Protein AF-A0A950EXT7-F1 (afdb_monomer_lite)

Sequence (122 aa):
MKRPTIRLLALLLILRVGHATIPVLLQAQTIWVEGEKPARSTMSRHPWWYDQVKKNLLSGSDWMSNWSDDKDGVAEYVIEVPATGHYTLWIRANPVGTRLAYLIDSGKWTPIDMTGRSSSRT

Radius of gyration: 29.27 Å; chains: 1; bounding box: 60×32×97 Å

Structure (mmCIF, N/CA/C/O backbone):
data_AF-A0A950EXT7-F1
#
_entry.id   AF-A0A950EXT7-F1
#
loop_
_atom_site.group_PDB
_atom_site.id
_atom_site.type_symbol
_atom_site.label_atom_id
_atom_site.label_alt_id
_atom_site.label_comp_id
_atom_site.label_asym_id
_atom_site.label_entity_id
_atom_site.label_seq_id
_atom_site.pdbx_PDB_ins_code
_atom_site.Cartn_x
_atom_site.Cartn_y
_atom_site.Cartn_z
_atom_site.occupancy
_atom_site.B_iso_or_equiv
_atom_site.auth_seq_id
_atom_site.auth_comp_id
_atom_site.auth_asym_id
_atom_site.auth_atom_id
_atom_site.pdbx_PDB_model_num
ATOM 1 N N . MET A 1 1 ? -42.407 15.173 82.031 1.00 49.16 1 MET A N 1
ATOM 2 C CA . MET A 1 1 ? -41.510 14.624 80.990 1.00 49.16 1 MET A CA 1
ATOM 3 C C . MET A 1 1 ? -42.335 14.108 79.809 1.00 49.16 1 MET A C 1
ATOM 5 O O . MET A 1 1 ? -42.788 12.979 79.869 1.00 49.16 1 MET A O 1
ATOM 9 N N . LYS A 1 2 ? -42.572 14.940 78.781 1.00 45.19 2 LYS A N 1
ATOM 10 C CA . LYS A 1 2 ? -42.954 14.572 77.398 1.00 45.19 2 LYS A CA 1
ATOM 11 C C . LYS A 1 2 ? -42.548 15.756 76.503 1.00 45.19 2 LYS A C 1
ATOM 13 O O . LYS A 1 2 ? -42.937 16.879 76.804 1.00 45.19 2 LYS A O 1
ATOM 18 N N . ARG A 1 3 ? -41.725 15.537 75.473 1.00 46.09 3 ARG A N 1
ATOM 19 C CA . ARG A 1 3 ? -41.402 16.534 74.431 1.00 46.09 3 ARG A CA 1
ATOM 20 C C . ARG A 1 3 ? -42.106 16.113 73.132 1.00 46.09 3 ARG A C 1
ATOM 22 O O . ARG A 1 3 ? -42.177 14.907 72.893 1.00 46.09 3 ARG A O 1
ATOM 29 N N . PRO A 1 4 ? -42.635 17.043 72.318 1.00 52.22 4 PRO A N 1
ATOM 30 C CA . PRO A 1 4 ? -43.342 16.689 71.097 1.00 52.22 4 PRO A CA 1
ATOM 31 C C . PRO A 1 4 ? -42.348 16.322 69.990 1.00 52.22 4 PRO A C 1
ATOM 33 O O . PRO A 1 4 ? -41.323 16.974 69.799 1.00 52.22 4 PRO A O 1
ATOM 36 N N . THR A 1 5 ? -42.657 15.252 69.269 1.00 54.03 5 THR A N 1
ATOM 37 C CA . THR A 1 5 ? -41.921 14.767 68.104 1.00 54.03 5 THR A CA 1
ATOM 38 C C . THR A 1 5 ? -42.198 15.676 66.908 1.00 54.03 5 THR A C 1
ATOM 40 O O . THR A 1 5 ? -43.308 15.703 66.381 1.00 54.03 5 THR A O 1
ATOM 43 N N . ILE A 1 6 ? -41.184 16.417 66.462 1.00 52.84 6 ILE A N 1
ATOM 44 C CA . ILE A 1 6 ? -41.216 17.145 65.189 1.00 52.84 6 ILE A CA 1
ATOM 45 C C . ILE A 1 6 ? -41.094 16.105 64.072 1.00 52.84 6 ILE A C 1
ATOM 47 O O . ILE A 1 6 ? -40.070 15.433 63.948 1.00 52.84 6 ILE A O 1
ATOM 51 N N . ARG A 1 7 ? -42.150 15.937 63.271 1.00 55.59 7 ARG A N 1
ATOM 52 C CA . ARG A 1 7 ? -42.088 15.149 62.035 1.00 55.59 7 ARG A CA 1
ATOM 53 C C . ARG A 1 7 ? -41.438 16.007 60.954 1.00 55.59 7 ARG A C 1
ATOM 55 O O . ARG A 1 7 ? -42.059 16.932 60.443 1.00 55.59 7 ARG A O 1
ATOM 62 N N . LEU A 1 8 ? -40.182 15.705 60.637 1.00 46.59 8 LEU A N 1
ATOM 63 C CA . LEU A 1 8 ? -39.463 16.310 59.522 1.00 46.59 8 LEU A CA 1
ATOM 64 C C . LEU A 1 8 ? -40.034 15.736 58.215 1.00 46.59 8 LEU A C 1
ATOM 66 O O . LEU A 1 8 ? -39.844 14.559 57.911 1.00 46.59 8 LEU A O 1
ATOM 70 N N . LEU A 1 9 ? -40.783 16.547 57.468 1.00 48.62 9 LEU A N 1
ATOM 71 C CA . LEU A 1 9 ? -41.216 16.210 56.115 1.00 48.62 9 LEU A CA 1
ATOM 72 C C . LEU A 1 9 ? -39.995 16.362 55.193 1.00 48.62 9 LEU A C 1
ATOM 74 O O . LEU A 1 9 ? -39.590 17.477 54.871 1.00 48.62 9 LEU A O 1
ATOM 78 N N . ALA A 1 10 ? -39.365 15.251 54.814 1.00 52.62 10 ALA A N 1
ATOM 79 C CA . ALA A 1 10 ? -38.293 15.261 53.824 1.00 52.62 10 ALA A CA 1
ATOM 80 C C . ALA A 1 10 ? -38.910 15.404 52.424 1.00 52.62 10 ALA A C 1
ATOM 82 O O . ALA A 1 10 ? -39.491 14.462 51.886 1.00 52.62 10 ALA A O 1
ATOM 83 N N . LEU A 1 11 ? -38.808 16.600 51.846 1.00 48.34 11 LEU A N 1
ATOM 84 C CA . LEU A 1 11 ? -39.177 16.863 50.459 1.00 48.34 11 LEU A CA 1
ATOM 85 C C . LEU A 1 11 ? -38.057 16.331 49.547 1.00 48.34 11 LEU A C 1
ATOM 87 O O . LEU A 1 11 ? -37.022 16.972 49.380 1.00 48.34 11 LEU A O 1
ATOM 91 N N . LEU A 1 12 ? -38.242 15.135 48.984 1.00 49.44 12 LEU A N 1
ATOM 92 C CA . LEU A 1 12 ? -37.353 14.576 47.962 1.00 49.44 12 LEU A CA 1
ATOM 93 C C . LEU A 1 12 ? -37.644 15.247 46.612 1.00 49.44 12 LEU A C 1
ATOM 95 O O . LEU A 1 12 ? -38.595 14.894 45.915 1.00 49.44 12 LEU A O 1
ATOM 99 N N . LEU A 1 13 ? -36.811 16.216 46.236 1.00 46.91 13 LEU A N 1
ATOM 100 C CA . LEU A 1 13 ? -36.778 16.767 44.885 1.00 46.91 13 LEU A CA 1
ATOM 101 C C . LEU A 1 13 ? -36.014 15.787 43.978 1.00 46.91 13 LEU A C 1
ATOM 103 O O . LEU A 1 13 ? -34.785 15.767 43.962 1.00 46.91 13 LEU A O 1
ATOM 107 N N . ILE A 1 14 ? -36.739 14.943 43.240 1.00 58.25 14 ILE A N 1
ATOM 108 C CA . ILE A 1 14 ? -36.147 14.061 42.226 1.00 58.25 14 ILE A CA 1
ATOM 109 C C . ILE A 1 14 ? -35.772 14.926 41.017 1.00 58.25 14 ILE A C 1
ATOM 111 O O . ILE A 1 14 ? -36.602 15.204 40.151 1.00 58.25 14 ILE A O 1
ATOM 115 N N . LEU A 1 15 ? -34.513 15.361 40.955 1.00 52.34 15 LEU A N 1
ATOM 116 C CA . LEU A 1 15 ? -33.947 15.991 39.767 1.00 52.34 15 LEU A CA 1
ATOM 117 C C . LEU A 1 15 ? -33.830 14.916 38.672 1.00 52.34 15 LEU A C 1
ATOM 119 O O . LEU A 1 15 ? -32.901 14.108 38.673 1.00 52.34 15 LEU A O 1
ATOM 123 N N . ARG A 1 16 ? -34.788 14.859 37.739 1.00 56.59 16 ARG A N 1
ATOM 124 C CA . ARG A 1 16 ? -34.606 14.078 36.509 1.00 56.59 16 ARG A CA 1
ATOM 125 C C . ARG A 1 16 ? -33.558 14.787 35.661 1.00 56.59 16 ARG A C 1
ATOM 127 O O . ARG A 1 16 ? -33.881 15.697 34.905 1.00 56.59 16 ARG A O 1
ATOM 134 N N . VAL A 1 17 ? -32.306 14.357 35.783 1.00 65.25 17 VAL A N 1
ATOM 135 C CA . VAL A 1 17 ? -31.283 14.639 34.775 1.00 65.25 17 VAL A CA 1
ATOM 136 C C . VAL A 1 17 ? -31.729 13.913 33.510 1.00 65.25 17 VAL A C 1
ATOM 138 O O . VAL A 1 17 ? -31.524 12.707 33.350 1.00 65.25 17 VAL A O 1
ATOM 141 N N . GLY A 1 18 ? -32.439 14.639 32.647 1.00 56.47 18 GLY A N 1
ATOM 142 C CA . GLY A 1 18 ? -32.686 14.211 31.282 1.00 56.47 18 GLY A CA 1
ATOM 143 C C . GLY A 1 18 ? -31.326 13.965 30.654 1.00 56.47 18 GLY A C 1
ATOM 144 O O . GLY A 1 18 ? -30.557 14.902 30.458 1.00 56.47 18 GLY A O 1
ATOM 145 N N . HIS A 1 19 ? -30.999 12.698 30.414 1.00 58.94 19 HIS A N 1
ATOM 146 C CA . HIS A 1 19 ? -29.829 12.351 29.633 1.00 58.94 19 HIS A CA 1
ATOM 147 C C . HIS A 1 19 ? -30.142 12.815 28.216 1.00 58.94 19 HIS A C 1
ATOM 149 O O . HIS A 1 19 ? -30.832 12.127 27.467 1.00 58.94 19 HIS A O 1
ATOM 155 N N . ALA A 1 20 ? -29.703 14.026 27.877 1.00 62.31 20 ALA A N 1
ATOM 156 C CA . ALA A 1 20 ? -29.578 14.426 26.493 1.00 62.31 20 ALA A CA 1
ATOM 157 C C . ALA A 1 20 ? -28.567 13.455 25.881 1.00 62.31 20 ALA A C 1
ATOM 159 O O . ALA A 1 20 ? -27.360 13.591 26.071 1.00 62.31 20 ALA A O 1
ATOM 160 N N . THR A 1 21 ? -29.064 12.410 25.225 1.00 63.97 21 THR A N 1
ATOM 161 C CA . THR A 1 21 ? -28.248 11.566 24.364 1.00 63.97 21 THR A CA 1
ATOM 162 C C . THR A 1 21 ? -27.752 12.474 23.255 1.00 63.97 21 THR A C 1
ATOM 164 O O . THR A 1 21 ? -28.504 12.789 22.332 1.00 63.97 21 THR A O 1
ATOM 167 N N . ILE A 1 22 ? -26.522 12.969 23.387 1.00 68.44 22 ILE A N 1
ATOM 168 C CA . ILE A 1 22 ? -25.847 13.663 22.299 1.00 68.44 22 ILE A CA 1
ATOM 169 C C . ILE A 1 22 ? -25.793 12.641 21.163 1.00 68.44 22 ILE A C 1
ATOM 171 O O . ILE A 1 22 ? -25.213 11.568 21.359 1.00 68.44 22 ILE A O 1
ATOM 175 N N . PRO A 1 23 ? -26.434 12.898 20.012 1.00 62.28 23 PRO A N 1
ATOM 176 C CA . PRO A 1 23 ? -26.286 12.010 18.879 1.00 62.28 23 PRO A CA 1
ATOM 177 C C . PRO A 1 23 ? -24.804 12.016 18.511 1.00 62.28 23 PRO A C 1
ATOM 179 O O . PRO A 1 23 ? -24.260 13.043 18.102 1.00 62.28 23 PRO A O 1
ATOM 182 N N . VAL A 1 24 ? -24.134 10.877 18.692 1.00 65.56 24 VAL A N 1
ATOM 183 C CA . VAL A 1 24 ? -22.829 10.659 18.077 1.00 65.56 24 VAL A CA 1
ATOM 184 C C . VAL A 1 24 ? -23.103 10.660 16.583 1.00 65.56 24 VAL A C 1
ATOM 186 O O . VAL A 1 24 ? -23.672 9.713 16.041 1.00 65.56 24 VAL A O 1
ATOM 189 N N . LEU A 1 25 ? -22.764 11.764 15.920 1.00 60.53 25 LEU A N 1
ATOM 190 C CA . LEU A 1 25 ? -22.658 11.781 14.473 1.00 60.53 25 LEU A CA 1
ATOM 191 C C . LEU A 1 25 ? -21.590 10.750 14.123 1.00 60.53 25 LEU A C 1
ATOM 193 O O . LEU A 1 25 ? -20.403 10.974 14.355 1.00 60.53 25 LEU A O 1
ATOM 197 N N . LEU A 1 26 ? -22.028 9.601 13.614 1.00 61.28 26 LEU A N 1
ATOM 198 C CA . LEU A 1 26 ? -21.150 8.582 13.066 1.00 61.28 26 LEU A CA 1
ATOM 199 C C . LEU A 1 26 ? -20.558 9.161 11.772 1.00 61.28 26 LEU A C 1
ATOM 201 O O . LEU A 1 26 ? -21.069 8.934 10.677 1.00 61.28 26 LEU A O 1
ATOM 205 N N . GLN A 1 27 ? -19.531 10.007 11.889 1.00 62.25 27 GLN A N 1
ATOM 206 C CA . GLN A 1 27 ? -18.735 10.366 10.725 1.00 62.25 27 GLN A CA 1
ATOM 207 C C . GLN A 1 27 ? -18.088 9.086 10.209 1.00 62.25 27 GLN A C 1
ATOM 209 O O . GLN A 1 27 ? -17.507 8.323 10.982 1.00 62.25 27 GLN A O 1
ATOM 214 N N . ALA A 1 28 ? -18.207 8.852 8.902 1.00 67.19 28 ALA A N 1
ATOM 215 C CA . ALA A 1 28 ? -17.500 7.769 8.244 1.00 67.19 28 ALA A CA 1
ATOM 216 C C . ALA A 1 28 ? -16.004 7.915 8.547 1.00 67.19 28 ALA A C 1
ATOM 218 O O . ALA A 1 28 ? -15.356 8.874 8.120 1.00 67.19 28 ALA A O 1
ATOM 219 N N . GLN A 1 29 ? -15.475 6.989 9.340 1.00 80.44 29 GLN A N 1
ATOM 220 C CA . GLN A 1 29 ? -14.083 7.014 9.732 1.00 80.44 29 GLN A CA 1
ATOM 221 C C . GLN A 1 29 ? -13.232 6.567 8.550 1.00 80.44 29 GLN A C 1
ATOM 223 O O . GLN A 1 29 ? -13.381 5.455 8.050 1.00 80.44 29 GLN A O 1
ATOM 228 N N . THR A 1 30 ? -12.341 7.446 8.100 1.00 90.31 30 THR A N 1
ATOM 229 C CA . THR A 1 30 ? -11.341 7.119 7.083 1.00 90.31 30 THR A CA 1
ATOM 230 C C . THR A 1 30 ? -9.984 7.050 7.757 1.00 90.31 30 THR A C 1
ATOM 232 O O . THR A 1 30 ? -9.568 8.005 8.409 1.00 90.31 30 THR A O 1
ATOM 235 N N . ILE A 1 31 ? -9.300 5.923 7.591 1.00 93.00 31 ILE A N 1
ATOM 236 C CA . ILE A 1 31 ? -7.899 5.774 7.971 1.00 93.00 31 ILE A CA 1
ATOM 237 C C . ILE A 1 31 ? -7.083 5.986 6.697 1.00 93.00 31 ILE A C 1
ATOM 239 O O . ILE A 1 31 ? -7.253 5.247 5.728 1.00 93.00 31 ILE A O 1
ATOM 243 N N . TRP A 1 32 ? -6.245 7.022 6.676 1.00 94.44 32 TRP A N 1
ATOM 244 C CA . TRP A 1 32 ? -5.377 7.334 5.541 1.00 94.44 32 TRP A CA 1
ATOM 245 C C . TRP A 1 32 ? -3.931 6.988 5.880 1.00 94.44 32 TRP A C 1
ATOM 247 O O . TRP A 1 32 ? -3.395 7.471 6.876 1.00 94.44 32 TRP A O 1
ATOM 257 N N . VAL A 1 33 ? -3.303 6.166 5.042 1.00 95.88 33 VAL A N 1
ATOM 258 C CA . VAL A 1 33 ? -1.905 5.752 5.185 1.00 95.88 33 VAL A CA 1
ATOM 259 C C . VAL A 1 33 ? -1.181 6.061 3.885 1.00 95.88 33 VAL A C 1
ATOM 261 O O . VAL A 1 33 ? -1.631 5.662 2.812 1.00 95.88 33 VAL A O 1
ATOM 264 N N . GLU A 1 34 ? -0.063 6.776 3.986 1.00 96.81 34 GLU A N 1
ATOM 265 C CA . GLU A 1 34 ? 0.752 7.109 2.821 1.00 96.81 34 GLU A CA 1
ATOM 266 C C . GLU A 1 34 ? 1.520 5.880 2.325 1.00 96.81 34 GLU A C 1
ATOM 268 O O . GLU A 1 34 ? 2.278 5.247 3.068 1.00 96.81 34 GLU A O 1
ATOM 273 N N . GLY A 1 35 ? 1.322 5.538 1.050 1.00 95.38 35 GLY A N 1
ATOM 274 C CA . GLY A 1 35 ? 1.854 4.313 0.455 1.00 95.38 35 GLY A CA 1
ATOM 275 C C . GLY A 1 35 ? 3.384 4.266 0.436 1.00 95.38 35 GLY A C 1
ATOM 276 O O . GLY A 1 35 ? 3.966 3.190 0.545 1.00 95.38 35 GLY A O 1
ATOM 277 N N . GLU A 1 36 ? 4.059 5.410 0.352 1.00 95.56 36 GLU A N 1
ATOM 278 C CA . GLU A 1 36 ? 5.519 5.504 0.371 1.00 95.56 36 GLU A CA 1
ATOM 279 C C . GLU A 1 36 ? 6.151 5.268 1.755 1.00 95.56 36 GLU A C 1
ATOM 281 O O . GLU A 1 36 ? 7.374 5.161 1.836 1.00 95.56 36 GLU A O 1
ATOM 286 N N . LYS A 1 37 ? 5.356 5.172 2.836 1.00 95.94 37 LYS A N 1
ATOM 287 C CA . LYS A 1 37 ? 5.844 5.052 4.226 1.00 95.94 37 LYS A CA 1
ATOM 288 C C . LYS A 1 37 ? 5.486 3.708 4.877 1.00 95.94 37 LYS A C 1
ATOM 290 O O . LYS A 1 37 ? 4.794 3.689 5.896 1.00 95.94 37 LYS A O 1
ATOM 295 N N . PRO A 1 38 ? 5.925 2.567 4.322 1.00 97.12 38 PRO A N 1
ATOM 296 C CA . PRO A 1 38 ? 5.667 1.282 4.949 1.00 97.12 38 PRO A CA 1
ATOM 297 C C . PRO A 1 38 ? 6.502 1.118 6.226 1.00 97.12 38 PRO A C 1
ATOM 299 O O . PRO A 1 38 ? 7.604 1.655 6.342 1.00 97.12 38 PRO A O 1
ATOM 302 N N . ALA A 1 39 ? 6.010 0.307 7.159 1.00 97.81 39 ALA A N 1
ATOM 303 C CA . ALA A 1 39 ? 6.774 -0.111 8.331 1.00 97.81 39 ALA A CA 1
ATOM 304 C C . ALA A 1 39 ? 7.947 -1.026 7.938 1.00 97.81 39 ALA A C 1
ATOM 306 O O . ALA A 1 39 ? 9.018 -0.970 8.541 1.00 97.81 39 ALA A O 1
ATOM 307 N N . ARG A 1 40 ? 7.753 -1.865 6.911 1.00 97.94 40 ARG A N 1
ATOM 308 C CA . ARG A 1 40 ? 8.794 -2.703 6.298 1.00 97.94 40 ARG A CA 1
ATOM 309 C C . ARG A 1 40 ? 8.588 -2.792 4.796 1.00 97.94 40 ARG A C 1
ATOM 311 O O . ARG A 1 40 ? 7.458 -2.807 4.322 1.00 97.94 40 ARG A O 1
ATOM 318 N N . SER A 1 41 ? 9.676 -2.885 4.042 1.00 97.44 41 SER A N 1
ATOM 319 C CA . SER A 1 41 ? 9.607 -2.997 2.588 1.00 97.44 41 SER A CA 1
ATOM 320 C C . SER A 1 41 ? 10.744 -3.837 2.030 1.00 97.44 41 SER A C 1
ATOM 322 O O . SER A 1 41 ? 11.878 -3.748 2.493 1.00 97.44 41 SER A O 1
ATOM 324 N N . THR A 1 42 ? 10.431 -4.623 1.005 1.00 97.25 42 THR A N 1
ATOM 325 C CA . THR A 1 42 ? 11.397 -5.342 0.162 1.00 97.25 42 THR A CA 1
ATOM 326 C C . THR A 1 42 ? 11.392 -4.820 -1.275 1.00 97.25 42 THR A C 1
ATOM 328 O O . THR A 1 42 ? 11.957 -5.457 -2.164 1.00 97.25 42 THR A O 1
ATOM 331 N N . MET A 1 43 ? 10.748 -3.675 -1.516 1.00 95.31 43 MET A N 1
ATOM 332 C CA . MET A 1 43 ? 10.599 -3.078 -2.841 1.00 95.31 43 MET A CA 1
ATOM 333 C C . MET A 1 43 ? 11.962 -2.698 -3.431 1.00 95.31 43 MET A C 1
ATOM 335 O O . MET A 1 43 ? 12.780 -2.043 -2.784 1.00 95.31 43 MET A O 1
ATOM 339 N N . SER A 1 44 ? 12.193 -3.077 -4.683 1.00 94.12 44 SER A N 1
ATOM 340 C CA . SER A 1 44 ? 13.378 -2.691 -5.448 1.00 94.12 44 SER A CA 1
ATOM 341 C C . SER A 1 44 ? 13.085 -1.389 -6.194 1.00 94.12 44 SER A C 1
ATOM 343 O O . SER A 1 44 ? 12.556 -1.410 -7.303 1.00 94.12 44 SER A O 1
ATOM 345 N N . ARG A 1 45 ? 13.374 -0.233 -5.587 1.00 91.00 45 ARG A N 1
ATOM 346 C CA . ARG A 1 45 ? 13.145 1.065 -6.248 1.00 91.00 45 ARG A CA 1
ATOM 347 C C . ARG A 1 45 ? 14.154 1.287 -7.374 1.00 91.00 45 ARG A C 1
ATOM 349 O O . ARG A 1 45 ? 15.337 1.003 -7.209 1.00 91.00 45 ARG A O 1
ATOM 356 N N . HIS A 1 46 ? 13.705 1.868 -8.485 1.00 87.44 46 HIS A N 1
ATOM 357 C CA . HIS A 1 46 ? 14.565 2.206 -9.622 1.00 87.44 46 HIS A CA 1
ATOM 358 C C . HIS A 1 46 ? 14.599 3.735 -9.848 1.00 87.44 46 HIS A C 1
ATOM 360 O O . HIS A 1 46 ? 13.817 4.267 -10.645 1.00 87.44 46 HIS A O 1
ATOM 366 N N . PRO A 1 47 ? 15.507 4.466 -9.167 1.00 81.38 47 PRO A N 1
ATOM 367 C CA . PRO A 1 47 ? 15.406 5.920 -8.979 1.00 81.38 47 PRO A CA 1
ATOM 368 C C . PRO A 1 47 ? 15.622 6.763 -10.249 1.00 81.38 47 PRO A C 1
ATOM 370 O O . PRO A 1 47 ? 15.266 7.940 -10.273 1.00 81.38 47 PRO A O 1
ATOM 373 N N . TRP A 1 48 ? 16.197 6.188 -11.309 1.00 80.94 48 TRP A N 1
ATOM 374 C CA . TRP A 1 48 ? 16.668 6.961 -12.463 1.00 80.94 48 TRP A CA 1
ATOM 375 C C . TRP A 1 48 ? 15.577 7.405 -13.437 1.00 80.94 48 TRP A C 1
ATOM 377 O O . TRP A 1 48 ? 15.593 8.546 -13.880 1.00 80.94 48 TRP A O 1
ATOM 387 N N . TRP A 1 49 ? 14.637 6.530 -13.788 1.00 79.94 49 TRP A N 1
ATOM 388 C CA . TRP A 1 49 ? 13.592 6.854 -14.771 1.00 79.94 49 TRP A CA 1
ATOM 389 C C . TRP A 1 49 ? 12.220 6.337 -14.348 1.00 79.94 49 TRP A C 1
ATOM 391 O O . TRP A 1 49 ? 11.238 7.061 -14.466 1.00 79.94 49 TRP A O 1
ATOM 401 N N . TYR A 1 50 ? 12.151 5.128 -13.788 1.00 79.06 50 TYR A N 1
ATOM 402 C CA . TYR A 1 50 ? 10.887 4.537 -13.353 1.00 79.06 50 TYR A CA 1
ATOM 403 C C . TYR A 1 50 ? 10.246 5.333 -12.211 1.00 79.06 50 TYR A C 1
ATOM 405 O O . TYR A 1 50 ? 9.036 5.521 -12.187 1.00 79.06 50 TYR A O 1
ATOM 413 N N . ASP A 1 51 ? 11.066 5.869 -11.304 1.00 80.31 51 ASP A N 1
ATOM 414 C CA . ASP A 1 51 ? 10.615 6.607 -10.120 1.00 80.31 51 ASP A CA 1
ATOM 415 C C . ASP A 1 51 ? 10.416 8.123 -10.348 1.00 80.31 51 ASP A C 1
ATOM 417 O O . ASP A 1 51 ? 10.082 8.863 -9.420 1.00 80.31 51 ASP A O 1
ATOM 421 N N . GLN A 1 52 ? 10.609 8.602 -11.583 1.00 85.50 52 GLN A N 1
ATOM 422 C CA . GLN A 1 52 ? 10.538 10.022 -11.966 1.00 85.50 52 GLN A CA 1
ATOM 423 C C . GLN A 1 52 ? 9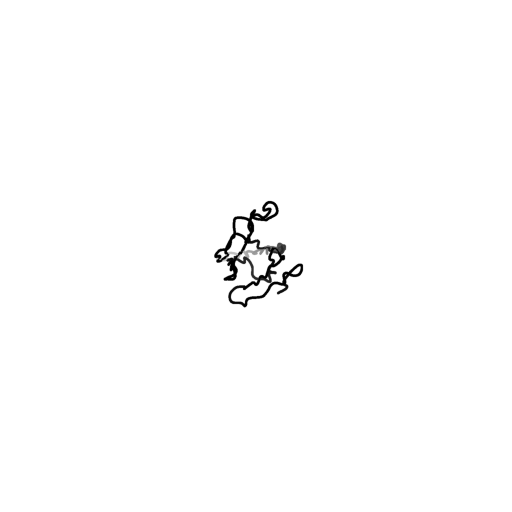.108 10.454 -12.340 1.00 85.50 52 GLN A C 1
ATOM 425 O O . GLN A 1 52 ? 8.857 11.042 -13.394 1.00 85.50 52 GLN A O 1
ATOM 430 N N . VAL A 1 53 ? 8.137 10.148 -11.478 1.00 85.75 53 VAL A N 1
ATOM 431 C CA . VAL A 1 53 ? 6.733 10.548 -11.674 1.00 85.75 53 VAL A CA 1
ATOM 432 C C . VAL A 1 53 ? 6.486 12.005 -11.261 1.00 85.75 53 VAL A C 1
ATOM 434 O O . VAL A 1 53 ? 7.221 12.582 -10.461 1.00 85.75 53 VAL A O 1
ATOM 437 N N . LYS A 1 54 ? 5.409 12.621 -11.767 1.00 88.69 54 LYS A N 1
ATOM 438 C CA . LYS A 1 54 ? 4.960 13.952 -11.315 1.00 88.69 54 LYS A CA 1
ATOM 439 C C . LYS A 1 54 ? 4.343 13.856 -9.915 1.00 88.69 54 LYS A C 1
ATOM 441 O O . LYS A 1 54 ? 3.179 13.490 -9.769 1.00 88.69 54 LYS A O 1
ATOM 446 N N . LYS A 1 55 ? 5.124 14.189 -8.886 1.00 90.94 55 LYS A N 1
ATOM 447 C CA . LYS A 1 55 ? 4.748 13.984 -7.474 1.00 90.94 55 LYS A CA 1
ATOM 448 C C . LYS A 1 55 ? 3.798 15.036 -6.893 1.00 90.94 55 LYS A C 1
ATOM 450 O O . LYS A 1 55 ? 3.149 14.786 -5.888 1.00 90.94 55 LYS A O 1
ATOM 455 N N . ASN A 1 56 ? 3.647 16.189 -7.542 1.00 91.69 56 ASN A N 1
ATOM 456 C CA . ASN A 1 56 ? 2.843 17.312 -7.042 1.00 91.69 56 ASN A CA 1
ATOM 457 C C . ASN A 1 56 ? 1.325 17.039 -6.972 1.00 91.69 56 ASN A C 1
ATOM 459 O O . ASN A 1 56 ? 0.588 17.846 -6.418 1.00 91.69 56 ASN A O 1
ATOM 463 N N . LEU A 1 57 ? 0.854 15.932 -7.553 1.00 88.75 57 LEU A N 1
ATOM 464 C CA . LEU A 1 57 ? -0.547 15.490 -7.503 1.00 88.75 57 LEU A CA 1
ATOM 465 C C . LEU A 1 57 ? -0.759 14.293 -6.557 1.00 88.75 57 LEU A C 1
ATOM 467 O O . LEU A 1 57 ? -1.843 13.693 -6.520 1.00 88.75 57 LEU A O 1
ATOM 471 N N . LEU A 1 58 ? 0.287 13.894 -5.834 1.00 92.69 58 LEU A N 1
ATOM 472 C CA . LEU A 1 58 ? 0.266 12.782 -4.897 1.00 92.69 58 LEU A CA 1
ATOM 473 C C . LEU A 1 58 ? 0.136 13.315 -3.472 1.00 92.69 58 LEU A C 1
ATOM 475 O O . LEU A 1 58 ? 0.749 14.323 -3.118 1.00 92.69 58 LEU A O 1
ATOM 479 N N . SER A 1 59 ? -0.661 12.620 -2.656 1.00 93.25 59 SER A N 1
ATOM 480 C CA . SER A 1 59 ? -0.581 12.818 -1.205 1.00 93.25 59 SER A CA 1
ATOM 481 C C . SER A 1 59 ? 0.812 12.401 -0.738 1.00 93.25 59 SER A C 1
ATOM 483 O O . SER A 1 59 ? 1.470 11.621 -1.423 1.00 93.25 59 SER A O 1
ATOM 485 N N . GLY A 1 60 ? 1.321 13.017 0.327 1.00 93.94 60 GLY A N 1
ATOM 486 C CA . GLY A 1 60 ? 2.684 12.755 0.806 1.00 93.94 60 GLY A CA 1
ATOM 487 C C . GLY A 1 60 ? 3.816 13.220 -0.128 1.00 93.94 60 GLY A C 1
ATOM 488 O O . GLY A 1 60 ? 4.971 13.244 0.286 1.00 93.94 60 GLY A O 1
ATOM 489 N N . SER A 1 61 ? 3.495 13.691 -1.343 1.00 93.06 61 SER A N 1
ATOM 490 C CA . SER A 1 61 ? 4.452 14.100 -2.383 1.00 93.06 61 SER A CA 1
ATOM 491 C C . SER A 1 61 ? 5.418 12.994 -2.829 1.00 93.06 61 SER A C 1
ATOM 493 O O . SER A 1 61 ? 6.505 13.298 -3.320 1.00 93.06 61 SER A O 1
ATOM 495 N N . ASP A 1 62 ? 5.036 11.721 -2.699 1.00 92.62 62 ASP A N 1
ATOM 496 C CA . ASP A 1 62 ? 5.807 10.586 -3.213 1.00 92.62 62 ASP A CA 1
ATOM 497 C C . ASP A 1 62 ? 4.907 9.377 -3.535 1.00 92.62 62 ASP A C 1
ATOM 499 O O . ASP A 1 62 ? 3.681 9.455 -3.465 1.00 92.62 62 ASP A O 1
ATOM 503 N N . TRP A 1 63 ? 5.517 8.271 -3.964 1.00 92.69 63 TRP A N 1
ATOM 504 C CA . TRP A 1 63 ? 4.846 7.002 -4.230 1.00 92.69 63 TRP A CA 1
ATOM 505 C C . TRP A 1 63 ? 5.754 5.796 -3.975 1.00 92.69 63 TRP A C 1
ATOM 507 O O . TRP A 1 63 ? 6.981 5.907 -3.870 1.00 92.69 63 TRP A O 1
ATOM 517 N N . MET A 1 64 ? 5.137 4.617 -3.910 1.00 93.31 64 MET A N 1
ATOM 518 C CA . MET A 1 64 ? 5.835 3.336 -3.865 1.00 93.31 64 MET A CA 1
ATOM 519 C C . MET A 1 64 ? 6.043 2.773 -5.275 1.00 93.31 64 MET A C 1
ATOM 521 O O . MET A 1 64 ? 5.112 2.759 -6.078 1.00 93.31 64 MET A O 1
ATOM 525 N N . SER A 1 65 ? 7.244 2.259 -5.548 1.00 93.38 65 SER A N 1
ATOM 526 C CA . SER A 1 65 ? 7.600 1.617 -6.816 1.00 93.38 65 SER A CA 1
ATOM 527 C C . SER A 1 65 ? 8.432 0.350 -6.586 1.00 93.38 65 SER A C 1
ATOM 529 O O . SER A 1 65 ? 9.203 0.263 -5.630 1.00 93.38 65 SER A O 1
ATOM 531 N N . ASN A 1 66 ? 8.270 -0.641 -7.467 1.00 93.62 66 ASN A N 1
ATOM 532 C CA . ASN A 1 66 ? 9.056 -1.875 -7.496 1.00 93.62 66 ASN A CA 1
ATOM 533 C C . ASN A 1 66 ? 9.488 -2.183 -8.928 1.00 93.62 66 ASN A C 1
ATOM 535 O O . ASN A 1 66 ? 8.660 -2.148 -9.836 1.00 93.62 66 ASN A O 1
ATOM 539 N N . TRP A 1 67 ? 10.761 -2.512 -9.101 1.00 91.38 67 TRP A N 1
ATOM 540 C CA . TRP A 1 67 ? 11.373 -2.919 -10.357 1.00 91.38 67 TRP A CA 1
ATOM 541 C C . TRP A 1 67 ? 12.302 -4.107 -10.094 1.00 91.38 67 TRP A C 1
ATOM 543 O O . TRP A 1 67 ? 13.397 -3.947 -9.549 1.00 91.38 67 TRP A O 1
ATOM 553 N N . SER A 1 68 ? 11.848 -5.312 -10.422 1.00 90.62 68 SER A N 1
ATOM 554 C CA . SER A 1 68 ? 12.625 -6.541 -10.272 1.00 90.62 68 SER A CA 1
ATOM 555 C C . SER A 1 68 ? 12.027 -7.637 -11.145 1.00 90.62 68 SER A C 1
ATOM 557 O O . SER A 1 68 ? 10.811 -7.811 -11.141 1.00 90.62 68 SER A O 1
ATOM 559 N N . ASP A 1 69 ? 12.890 -8.377 -11.838 1.00 90.50 69 ASP A N 1
ATOM 560 C CA . ASP A 1 69 ? 12.505 -9.581 -12.585 1.00 90.50 69 ASP A CA 1
ATOM 561 C C . ASP A 1 69 ? 12.580 -10.850 -11.715 1.00 90.50 69 ASP A C 1
ATOM 563 O O . ASP A 1 69 ? 12.000 -11.878 -12.054 1.00 90.50 69 ASP A O 1
ATOM 567 N N . ASP A 1 70 ? 13.273 -10.772 -10.574 1.00 93.62 70 ASP A N 1
ATOM 568 C CA . ASP A 1 70 ? 13.614 -11.933 -9.743 1.00 93.62 70 ASP A CA 1
ATOM 569 C C . ASP A 1 70 ? 12.630 -12.170 -8.593 1.00 93.62 70 ASP A C 1
ATOM 571 O O . ASP A 1 70 ? 12.519 -13.290 -8.088 1.00 93.62 70 ASP A O 1
ATOM 575 N N . LYS A 1 71 ? 11.963 -11.112 -8.111 1.00 92.25 71 LYS A N 1
ATOM 576 C CA . LYS A 1 71 ? 11.095 -11.193 -6.931 1.00 92.25 71 LYS A CA 1
ATOM 577 C C . LYS A 1 71 ? 9.971 -10.166 -6.922 1.00 92.25 71 LYS A C 1
ATOM 579 O O . LYS A 1 71 ? 10.128 -9.021 -7.354 1.00 92.25 71 LYS A O 1
ATOM 584 N N . ASP A 1 72 ? 8.886 -10.552 -6.264 1.00 95.12 72 ASP A N 1
ATOM 585 C CA . ASP A 1 72 ? 7.831 -9.627 -5.877 1.00 95.12 72 ASP A CA 1
ATOM 586 C C . ASP A 1 72 ? 8.341 -8.631 -4.827 1.00 95.12 72 ASP A C 1
ATOM 588 O O . ASP A 1 72 ? 9.138 -8.953 -3.939 1.00 95.12 72 ASP A O 1
ATOM 592 N N . GLY A 1 73 ? 7.871 -7.392 -4.931 1.00 96.06 73 GLY A N 1
ATOM 593 C CA . GLY A 1 73 ? 8.069 -6.382 -3.903 1.00 96.06 73 GLY A CA 1
ATOM 594 C C . GLY A 1 73 ? 6.936 -6.437 -2.885 1.00 96.06 73 GLY A C 1
ATOM 595 O O . GLY A 1 73 ? 5.764 -6.407 -3.256 1.00 96.06 73 GLY A O 1
ATOM 596 N N . VAL A 1 74 ? 7.279 -6.485 -1.599 1.00 97.25 74 VAL A N 1
ATOM 597 C CA . VAL A 1 74 ? 6.309 -6.482 -0.495 1.00 97.25 74 VAL A CA 1
ATOM 598 C C . VAL A 1 74 ? 6.491 -5.222 0.337 1.00 97.25 74 VAL A C 1
ATOM 600 O O . VAL A 1 74 ? 7.611 -4.891 0.723 1.00 97.25 74 VAL A O 1
ATOM 603 N N . ALA A 1 75 ? 5.386 -4.540 0.629 1.00 97.62 75 ALA A N 1
ATOM 604 C CA . ALA A 1 75 ? 5.318 -3.420 1.556 1.00 97.62 75 ALA A CA 1
ATOM 605 C C . ALA A 1 75 ? 4.330 -3.770 2.671 1.00 97.62 75 ALA A C 1
ATOM 607 O O . ALA A 1 75 ? 3.213 -4.208 2.402 1.00 97.62 75 ALA A O 1
ATOM 608 N N . GLU A 1 76 ? 4.759 -3.592 3.915 1.00 98.06 76 GLU A N 1
ATOM 609 C CA . GLU A 1 76 ? 3.967 -3.884 5.102 1.00 98.06 76 GLU A CA 1
ATOM 610 C C . GLU A 1 76 ? 3.609 -2.592 5.831 1.00 98.06 76 GLU A C 1
ATOM 612 O O . GLU A 1 76 ? 4.467 -1.734 6.055 1.00 98.06 76 GLU A O 1
ATOM 617 N N . TYR A 1 77 ? 2.348 -2.482 6.239 1.00 97.56 77 TYR A N 1
ATOM 618 C CA . TYR A 1 77 ? 1.811 -1.337 6.962 1.00 97.56 77 TYR A CA 1
ATOM 619 C C . TYR A 1 77 ? 1.216 -1.818 8.282 1.00 97.56 77 TYR A C 1
ATOM 621 O O . TYR A 1 77 ? 0.463 -2.789 8.307 1.00 97.56 77 TYR A O 1
ATOM 629 N N . VAL A 1 78 ? 1.538 -1.119 9.369 1.00 96.75 78 VAL A N 1
ATOM 630 C CA . VAL A 1 78 ? 0.890 -1.311 10.670 1.00 96.75 78 VAL A CA 1
ATOM 631 C C . VAL A 1 78 ? -0.164 -0.224 10.805 1.00 96.75 78 VAL A C 1
ATOM 633 O O . VAL A 1 78 ? 0.160 0.960 10.722 1.00 96.75 78 VAL A O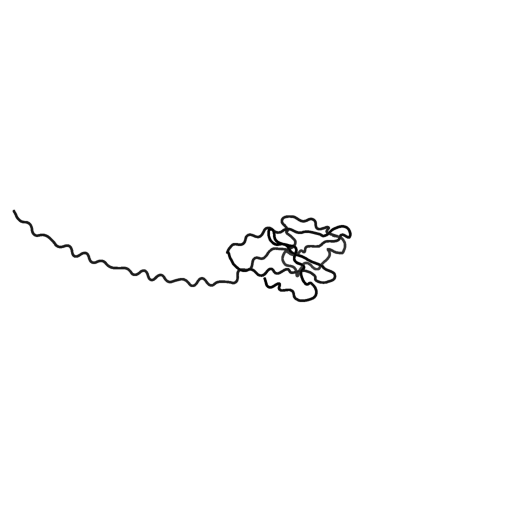 1
ATOM 636 N N . ILE A 1 79 ? -1.422 -0.628 10.956 1.00 94.25 79 ILE A N 1
ATOM 637 C CA . ILE A 1 79 ? -2.566 0.283 10.973 1.00 94.25 79 ILE A CA 1
ATOM 638 C C . ILE A 1 79 ? -3.242 0.185 12.335 1.00 94.25 79 ILE A C 1
ATOM 640 O O . ILE A 1 79 ? -3.737 -0.874 12.714 1.00 94.25 79 ILE A O 1
ATOM 644 N N . GLU A 1 80 ? -3.292 1.299 13.059 1.00 93.62 80 GLU A N 1
ATOM 645 C CA . GLU A 1 80 ? -4.093 1.400 14.275 1.00 93.62 80 GLU A CA 1
ATOM 646 C C . GLU A 1 80 ? -5.553 1.649 13.896 1.00 93.62 80 GLU A C 1
ATOM 648 O O . GLU A 1 80 ? -5.895 2.674 13.303 1.00 93.62 80 GLU A O 1
ATOM 653 N N . VAL A 1 81 ? -6.419 0.690 14.224 1.00 92.25 81 VAL A N 1
ATOM 654 C CA . VAL A 1 81 ? -7.858 0.780 13.970 1.00 92.25 81 VAL A CA 1
ATOM 655 C C . VAL A 1 81 ? -8.546 1.268 15.251 1.00 92.25 81 VAL A C 1
ATOM 657 O O . VAL A 1 81 ? -8.624 0.519 16.225 1.00 92.25 81 VAL A O 1
ATOM 660 N N . PRO A 1 82 ? -9.039 2.517 15.294 1.00 89.62 82 PRO A N 1
ATOM 661 C CA . PRO A 1 82 ? -9.503 3.148 16.535 1.00 89.62 82 PRO A CA 1
ATOM 662 C C . PRO A 1 82 ? -10.904 2.698 16.984 1.00 89.62 82 PRO A C 1
ATOM 664 O O . PRO A 1 82 ? -11.307 3.004 18.105 1.00 89.62 82 PRO 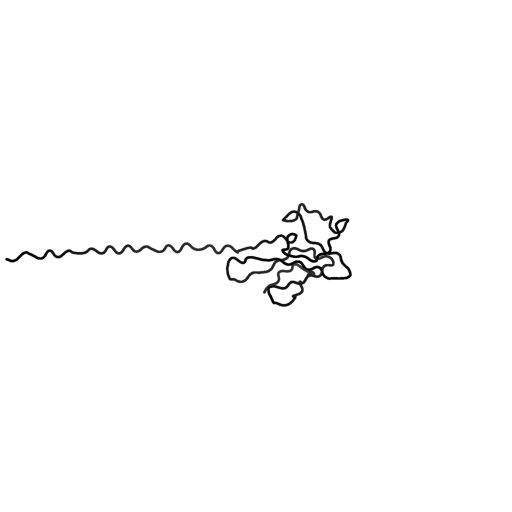A O 1
ATOM 667 N N . ALA A 1 83 ? -11.666 2.008 16.130 1.00 88.38 83 ALA A N 1
ATOM 668 C CA . ALA A 1 83 ? -12.987 1.485 16.462 1.00 88.38 83 ALA A CA 1
ATOM 669 C C . ALA A 1 83 ? -13.247 0.147 15.759 1.00 88.38 83 ALA A C 1
ATOM 671 O O . ALA A 1 83 ? -12.867 -0.057 14.611 1.00 88.38 83 ALA A O 1
ATOM 672 N N . THR A 1 84 ? -13.930 -0.779 16.429 1.00 89.25 84 THR A N 1
ATOM 673 C CA . THR A 1 84 ? -14.368 -2.026 15.792 1.00 89.25 84 THR A CA 1
ATOM 674 C C . THR A 1 84 ? -15.461 -1.740 14.762 1.00 89.25 84 THR A C 1
ATOM 676 O O . THR A 1 84 ? -16.415 -1.018 15.049 1.00 89.25 84 THR A O 1
ATOM 679 N N . GLY A 1 85 ? -15.362 -2.344 13.578 1.00 89.25 85 GLY A N 1
ATOM 680 C CA . GLY A 1 85 ? -16.371 -2.207 12.532 1.00 89.25 85 GLY A CA 1
ATOM 681 C C . GLY A 1 85 ? -15.932 -2.802 11.198 1.00 89.25 85 GLY A C 1
ATOM 682 O O . GLY A 1 85 ? -14.865 -3.403 11.089 1.00 89.25 85 GLY A O 1
ATOM 683 N N . HIS A 1 86 ? -16.771 -2.619 10.180 1.00 90.44 86 HIS A N 1
ATOM 684 C CA . HIS A 1 86 ? -16.444 -2.978 8.803 1.00 90.44 86 HIS A CA 1
ATOM 685 C C . HIS A 1 86 ? -15.737 -1.812 8.116 1.00 90.44 86 HIS A C 1
ATOM 687 O O . HIS A 1 86 ? -16.272 -0.704 8.059 1.00 90.44 86 HIS A O 1
ATOM 693 N N . TYR A 1 87 ? -14.563 -2.084 7.555 1.00 91.44 87 TYR A N 1
ATOM 694 C CA . TYR A 1 87 ? -13.794 -1.127 6.770 1.00 91.44 87 TYR A CA 1
ATOM 695 C C . TYR A 1 87 ? -13.678 -1.622 5.335 1.00 91.44 87 TYR A C 1
ATOM 697 O O . TYR A 1 87 ? -13.474 -2.806 5.082 1.00 91.44 87 TYR A O 1
ATOM 705 N N . THR A 1 88 ? -13.777 -0.699 4.384 1.00 92.31 88 THR A N 1
ATOM 706 C CA . THR A 1 88 ? -13.421 -0.979 2.994 1.00 92.31 88 THR A CA 1
ATOM 707 C C . THR A 1 88 ? -11.956 -0.623 2.790 1.00 92.31 88 THR A C 1
ATOM 709 O O . THR A 1 88 ? -11.570 0.524 3.011 1.00 92.31 88 THR A O 1
ATOM 712 N N . LEU A 1 89 ? -11.151 -1.581 2.333 1.00 93.00 89 LEU A N 1
ATOM 713 C CA . LEU A 1 89 ? -9.784 -1.310 1.898 1.00 93.00 89 LEU A CA 1
ATOM 714 C C . LEU A 1 89 ? -9.809 -0.590 0.543 1.00 93.00 89 LEU A C 1
ATOM 716 O O . LEU A 1 89 ? -10.395 -1.080 -0.421 1.00 93.00 89 LEU A O 1
ATOM 720 N N . TRP A 1 90 ? -9.156 0.569 0.474 1.00 92.88 90 TRP A N 1
ATOM 721 C CA . TRP A 1 90 ? -8.926 1.311 -0.765 1.00 92.88 90 TRP A CA 1
ATOM 722 C C . TRP A 1 90 ? -7.429 1.419 -1.018 1.00 92.88 90 TRP A C 1
ATOM 724 O O . TRP A 1 90 ? -6.668 1.758 -0.116 1.00 92.88 90 TRP A O 1
ATOM 734 N N . ILE A 1 91 ? -7.014 1.171 -2.259 1.00 93.19 91 ILE A N 1
ATOM 735 C CA . ILE A 1 91 ? -5.623 1.310 -2.692 1.00 93.19 91 ILE A CA 1
ATOM 736 C C . ILE A 1 91 ? -5.586 2.245 -3.897 1.00 93.19 91 ILE A C 1
ATOM 738 O O . ILE A 1 91 ? -6.257 2.020 -4.904 1.00 93.19 91 ILE A O 1
ATOM 742 N N . ARG A 1 92 ? -4.783 3.309 -3.798 1.00 93.00 92 ARG A N 1
ATOM 743 C CA . ARG A 1 92 ? -4.481 4.206 -4.918 1.00 93.00 92 ARG A CA 1
ATOM 744 C C . ARG A 1 92 ? -3.175 3.748 -5.562 1.00 93.00 92 ARG A C 1
ATOM 746 O O . ARG A 1 92 ? -2.102 4.044 -5.051 1.00 93.00 92 ARG A O 1
ATOM 753 N N . ALA A 1 93 ? -3.270 3.055 -6.691 1.00 92.62 93 ALA A N 1
ATOM 754 C CA . ALA A 1 93 ? -2.120 2.547 -7.436 1.00 92.62 93 ALA A CA 1
ATOM 755 C C . ALA A 1 93 ? -2.233 2.861 -8.934 1.00 92.62 93 ALA A C 1
ATOM 757 O O . ALA A 1 93 ? -3.315 3.168 -9.438 1.00 92.62 93 ALA A O 1
ATOM 758 N N . ASN A 1 94 ? -1.108 2.787 -9.647 1.00 90.69 94 ASN A N 1
ATOM 759 C CA . ASN A 1 94 ? -1.095 2.836 -11.105 1.00 90.69 94 ASN A CA 1
ATOM 760 C C . ASN A 1 94 ? -1.533 1.465 -11.659 1.00 90.69 94 ASN A C 1
ATOM 762 O O . ASN A 1 94 ? -0.863 0.479 -11.369 1.00 90.69 94 ASN A O 1
ATOM 766 N N . PRO A 1 95 ? -2.624 1.368 -12.440 1.00 90.38 95 PRO A N 1
ATOM 767 C CA . PRO A 1 95 ? -3.082 0.085 -12.973 1.00 90.38 95 PRO A CA 1
ATOM 768 C C . PRO A 1 95 ? -2.273 -0.414 -14.179 1.00 90.38 95 PRO A C 1
ATOM 770 O O . PRO A 1 95 ? -2.349 -1.592 -14.526 1.00 90.38 95 PRO A O 1
ATOM 773 N N . VAL A 1 96 ? -1.503 0.450 -14.848 1.00 88.19 96 VAL A N 1
ATOM 774 C CA . VAL A 1 96 ? -0.821 0.096 -16.100 1.00 88.19 96 VAL A CA 1
ATOM 775 C C . VAL A 1 96 ? 0.256 -0.955 -15.832 1.00 88.19 96 VAL A C 1
ATOM 777 O O . VAL A 1 96 ? 1.192 -0.712 -15.073 1.00 88.19 96 VAL A O 1
ATOM 780 N N . GLY A 1 97 ? 0.112 -2.134 -16.450 1.00 84.81 97 GLY A N 1
ATOM 781 C CA . GLY A 1 97 ? 1.089 -3.228 -16.368 1.00 84.81 97 GLY A CA 1
ATOM 782 C C . GLY A 1 97 ? 1.306 -3.798 -14.962 1.00 84.81 97 GLY A C 1
ATOM 783 O O . GLY A 1 97 ? 2.285 -4.502 -14.737 1.00 84.81 97 GLY A O 1
ATOM 784 N N . THR A 1 98 ? 0.419 -3.488 -14.017 1.00 88.88 98 THR A N 1
ATOM 785 C CA . THR A 1 98 ? 0.615 -3.766 -12.593 1.00 88.88 98 THR A CA 1
ATOM 786 C C . THR A 1 98 ? -0.249 -4.941 -12.141 1.00 88.88 98 THR A C 1
ATOM 788 O O . THR A 1 98 ? -1.418 -5.048 -12.507 1.00 88.88 98 THR A O 1
ATOM 791 N N . ARG A 1 99 ? 0.319 -5.817 -11.307 1.00 92.88 99 ARG A N 1
ATOM 792 C CA . ARG A 1 99 ? -0.412 -6.836 -10.546 1.00 92.88 99 ARG A CA 1
ATOM 793 C C . ARG A 1 99 ? -0.181 -6.567 -9.069 1.00 92.88 99 ARG A C 1
ATOM 795 O O . ARG A 1 99 ? 0.964 -6.414 -8.659 1.00 92.88 99 ARG A O 1
ATOM 802 N N . LEU A 1 100 ? -1.254 -6.501 -8.290 1.00 95.25 100 LEU A N 1
ATOM 803 C CA . LEU A 1 100 ? -1.181 -6.334 -6.843 1.00 95.25 100 LEU A CA 1
ATOM 804 C C . LEU A 1 100 ? -2.004 -7.416 -6.162 1.00 95.25 100 LEU A C 1
ATOM 806 O O . LEU A 1 100 ? -3.017 -7.875 -6.688 1.00 95.25 100 LEU A O 1
ATOM 810 N N . ALA A 1 101 ? -1.574 -7.782 -4.966 1.00 96.75 101 ALA A N 1
ATOM 811 C CA . ALA A 1 101 ? -2.354 -8.561 -4.029 1.00 96.75 101 ALA A CA 1
ATOM 812 C C . ALA A 1 101 ? -2.202 -7.938 -2.643 1.00 96.75 101 ALA A C 1
ATOM 814 O O . ALA A 1 101 ? -1.202 -7.277 -2.361 1.00 96.75 101 ALA A O 1
ATOM 815 N N . TYR A 1 102 ? -3.190 -8.151 -1.783 1.00 97.19 102 TYR A N 1
ATOM 816 C CA . TYR A 1 102 ? -3.123 -7.746 -0.385 1.00 97.19 102 TYR A CA 1
ATOM 817 C C . TYR A 1 102 ? -3.323 -8.946 0.532 1.00 97.19 102 TYR A C 1
ATOM 819 O O . TYR A 1 102 ? -3.949 -9.940 0.162 1.00 97.19 102 TYR A O 1
ATOM 827 N N . LEU A 1 103 ? -2.802 -8.833 1.745 1.00 97.12 103 LEU A N 1
ATOM 828 C CA . LEU A 1 103 ? -3.026 -9.760 2.842 1.00 97.12 103 LEU A CA 1
ATOM 829 C C . LEU A 1 103 ? -3.278 -8.913 4.089 1.00 97.12 103 LEU A C 1
ATOM 831 O O . LEU A 1 103 ? -2.558 -7.946 4.327 1.00 97.12 103 LEU A O 1
ATOM 835 N N . ILE A 1 104 ? -4.316 -9.254 4.851 1.00 95.94 104 ILE A N 1
ATOM 836 C CA . ILE A 1 104 ? -4.649 -8.600 6.123 1.00 95.94 104 ILE A CA 1
ATOM 837 C C . ILE A 1 104 ? -4.423 -9.615 7.243 1.00 95.94 104 ILE A C 1
ATOM 839 O O . ILE A 1 104 ? -4.883 -10.756 7.141 1.00 95.94 104 ILE A O 1
ATOM 843 N N . ASP A 1 105 ? -3.699 -9.203 8.282 1.00 94.06 105 ASP A N 1
ATOM 844 C CA . ASP A 1 105 ? -3.327 -10.009 9.447 1.00 94.06 105 ASP A CA 1
ATOM 845 C C . ASP A 1 105 ? -2.689 -11.361 9.080 1.00 94.06 105 ASP A C 1
ATOM 847 O O . ASP A 1 105 ? -1.580 -11.420 8.559 1.00 94.06 105 ASP A O 1
ATOM 851 N N . SER A 1 106 ? -3.390 -12.462 9.360 1.00 93.12 106 SER A N 1
ATOM 852 C CA . SER A 1 106 ? -2.985 -13.842 9.053 1.00 93.12 106 SER A CA 1
ATOM 853 C C . SER A 1 106 ? -3.831 -14.463 7.936 1.00 93.12 106 SER A C 1
ATOM 855 O O . SER A 1 106 ? -3.925 -15.684 7.809 1.00 93.12 106 SER A O 1
ATOM 857 N N . GLY A 1 107 ? -4.484 -13.614 7.137 1.00 94.81 107 GLY A N 1
ATOM 858 C CA . GLY A 1 107 ? -5.318 -14.015 6.015 1.00 94.81 107 GLY A CA 1
ATOM 859 C C . GLY A 1 107 ? -4.527 -14.587 4.837 1.00 94.81 107 GLY A C 1
ATOM 860 O O . GLY A 1 107 ? -3.376 -15.007 4.941 1.00 94.81 107 GLY A O 1
ATOM 861 N N . LYS A 1 108 ? -5.172 -14.607 3.670 1.00 97.06 108 LYS A N 1
ATOM 862 C CA . LYS A 1 108 ? -4.569 -15.077 2.419 1.00 97.06 108 LYS A CA 1
ATOM 863 C C . LYS A 1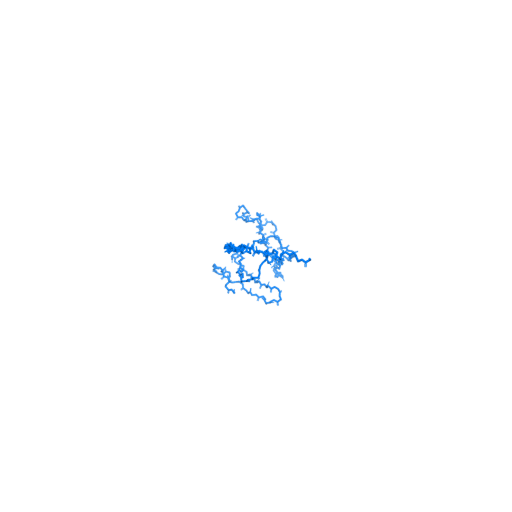 108 ? -4.314 -13.906 1.486 1.00 97.06 108 LYS A C 1
ATOM 865 O O . LYS A 1 108 ? -5.077 -12.939 1.477 1.00 97.06 108 LYS A O 1
ATOM 870 N N . TRP A 1 109 ? -3.290 -14.048 0.653 1.00 97.19 109 TRP A N 1
ATOM 871 C CA . TRP A 1 109 ? -3.072 -13.149 -0.470 1.00 97.19 109 TRP A CA 1
ATOM 872 C C . TRP A 1 109 ? -4.296 -13.138 -1.383 1.00 97.19 109 TRP A C 1
ATOM 874 O O . TRP A 1 109 ? -4.700 -14.170 -1.917 1.00 97.19 109 TRP A O 1
ATOM 884 N N . THR A 1 110 ? -4.881 -11.958 -1.541 1.00 97.50 110 THR A N 1
ATOM 885 C CA . THR A 1 110 ? -6.056 -11.707 -2.368 1.00 97.50 110 THR A CA 1
ATOM 886 C C . THR A 1 110 ? -5.642 -10.798 -3.521 1.00 97.50 110 THR A C 1
ATOM 888 O O . THR A 1 110 ? -5.231 -9.663 -3.264 1.00 97.50 110 THR A O 1
ATOM 891 N N . PRO A 1 111 ? -5.698 -11.272 -4.779 1.00 95.81 111 PRO A N 1
ATOM 892 C CA . PRO A 1 111 ? -5.404 -10.441 -5.940 1.00 95.81 111 PRO A CA 1
ATOM 893 C C . PRO A 1 111 ? -6.358 -9.249 -6.031 1.00 95.81 111 PRO A C 1
ATOM 895 O O . PRO A 1 111 ? -7.554 -9.379 -5.776 1.00 95.81 111 PRO A O 1
ATOM 898 N N . ILE A 1 112 ? -5.830 -8.099 -6.436 1.00 93.44 112 ILE A N 1
ATOM 899 C CA . ILE A 1 112 ? -6.612 -6.904 -6.742 1.00 93.44 112 ILE A CA 1
ATOM 900 C C . ILE A 1 112 ? -6.864 -6.889 -8.243 1.00 93.44 112 ILE A C 1
ATOM 902 O O . ILE A 1 112 ? -5.936 -7.037 -9.041 1.00 93.44 112 ILE A O 1
ATOM 906 N N . ASP A 1 113 ? -8.121 -6.695 -8.633 1.00 90.31 113 ASP A N 1
ATOM 907 C CA . ASP A 1 113 ? -8.455 -6.442 -10.028 1.00 90.31 113 ASP A CA 1
ATOM 908 C C . ASP A 1 113 ? -7.955 -5.049 -10.434 1.00 90.31 113 ASP A C 1
ATOM 910 O O . ASP A 1 113 ? -8.508 -4.028 -10.031 1.00 90.31 113 ASP A O 1
ATOM 914 N N . MET A 1 114 ? -6.891 -5.020 -11.236 1.00 88.31 114 MET A N 1
ATOM 915 C CA . MET A 1 114 ? -6.276 -3.789 -11.738 1.00 88.31 114 MET A CA 1
ATOM 916 C C . MET A 1 114 ? -6.868 -3.332 -13.085 1.00 88.31 114 MET A C 1
ATOM 918 O O . MET A 1 114 ? -6.406 -2.339 -13.644 1.00 88.31 114 MET A O 1
ATOM 922 N N . THR A 1 115 ? -7.868 -4.035 -13.634 1.00 81.38 115 THR A N 1
ATOM 923 C CA . THR A 1 115 ? -8.424 -3.768 -14.977 1.00 81.38 115 THR A CA 1
ATOM 924 C C . THR A 1 115 ? -9.533 -2.706 -15.000 1.00 81.38 115 THR A C 1
ATOM 926 O O . THR A 1 115 ? -9.933 -2.249 -16.071 1.00 81.38 115 THR A O 1
ATOM 929 N N . GLY A 1 116 ? -9.995 -2.244 -13.834 1.00 64.94 116 GLY A N 1
ATOM 930 C CA . GLY A 1 116 ? -11.062 -1.253 -13.687 1.00 64.94 116 GLY A CA 1
ATOM 931 C C . GLY A 1 116 ? -11.128 -0.691 -12.265 1.00 64.94 116 GLY A C 1
ATOM 932 O O . GLY A 1 116 ? -10.392 -1.128 -11.391 1.00 64.94 116 GLY A O 1
ATOM 933 N N . ARG A 1 117 ? -11.972 0.325 -12.027 1.00 56.59 117 ARG A N 1
ATOM 934 C CA . ARG A 1 117 ? -12.055 1.096 -10.765 1.00 56.59 117 ARG A CA 1
ATOM 935 C C . ARG A 1 117 ? -12.359 0.170 -9.568 1.00 56.59 117 ARG A C 1
ATOM 937 O O . ARG A 1 117 ? -13.521 -0.080 -9.267 1.00 56.59 117 ARG A O 1
ATOM 944 N N . SER A 1 118 ? -11.326 -0.347 -8.904 1.00 49.69 118 SER A N 1
ATOM 945 C CA . SER A 1 118 ? -11.475 -1.348 -7.848 1.00 49.69 118 SER A CA 1
ATOM 946 C C . SER A 1 118 ? -11.936 -0.707 -6.537 1.00 49.69 118 SER A C 1
ATOM 948 O O . SER A 1 118 ? -11.175 0.003 -5.880 1.00 49.69 118 SER A O 1
ATOM 950 N N . SER A 1 119 ? -13.169 -0.987 -6.123 1.00 49.66 119 SER A N 1
ATOM 951 C CA . SER A 1 119 ? -13.543 -1.003 -4.709 1.00 49.66 119 SER A CA 1
ATOM 952 C C . SER A 1 119 ? -13.827 -2.457 -4.335 1.00 49.66 119 SER A C 1
ATOM 954 O O . SER A 1 119 ? -14.822 -3.044 -4.755 1.00 49.66 119 SER A O 1
ATOM 956 N N . SER A 1 120 ? -12.912 -3.087 -3.596 1.00 46.84 120 SER A N 1
ATOM 957 C CA . SER A 1 120 ? -13.134 -4.432 -3.067 1.00 46.84 120 SER A CA 1
ATOM 958 C C . SER A 1 120 ? -14.153 -4.338 -1.935 1.00 46.84 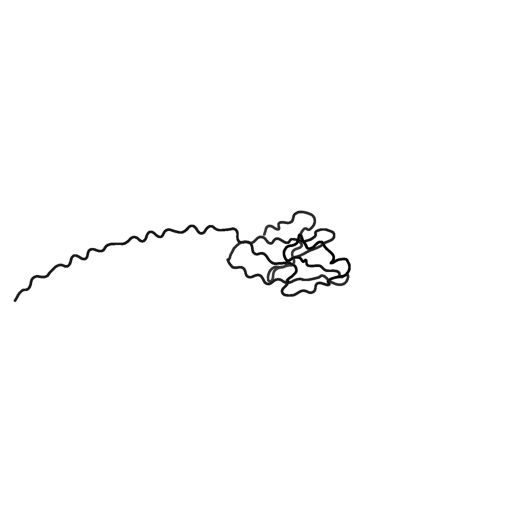120 SER A C 1
ATOM 960 O O . SER A 1 120 ? -13.864 -3.781 -0.878 1.00 46.84 120 SER A O 1
ATOM 962 N N . ARG A 1 121 ? -15.367 -4.841 -2.169 1.00 44.75 121 ARG A N 1
ATOM 963 C CA . ARG A 1 121 ? -16.365 -5.061 -1.118 1.00 44.75 121 ARG A CA 1
ATOM 964 C C . ARG A 1 121 ? -16.017 -6.373 -0.412 1.00 44.75 121 ARG A C 1
ATOM 966 O O . ARG A 1 121 ? -16.088 -7.426 -1.039 1.00 44.75 121 ARG A O 1
ATOM 973 N N . THR A 1 122 ? -15.656 -6.286 0.861 1.00 41.78 122 THR A N 1
ATOM 974 C CA . THR A 1 122 ? -15.584 -7.404 1.813 1.00 41.78 122 THR A CA 1
ATOM 975 C C . THR A 1 122 ? -16.464 -7.088 3.000 1.00 41.78 122 THR A C 1
ATOM 977 O O . THR A 1 122 ? -16.408 -5.916 3.442 1.00 41.78 122 THR A O 1
#

Secondary structure (DSSP, 8-state):
----------------------------------TT--SEE-----TTTTT---GGGSGGG-------SS----EE------S-S----------TT--EEE--TT---EEE--SS------

Foldseek 3Di:
DDDDDDDDDDDDDPPPPPPPPPPPPPDPDDDDDAQVDFPDKPADDDVPPPQPDCQPPDVVSGHDHHDDPPDDIDGHHDGDDPDDDDDWDDDDDDLPVDWDWDDDDPGDT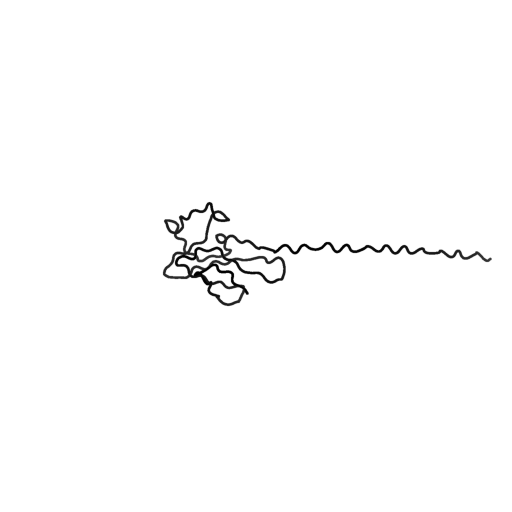HTFPSPDDDGDDD

pLDDT: mean 81.49, std 17.72, range [41.78, 98.06]